Protein AF-I6VNY6-F1 (afdb_monomer)

Sequence (134 aa):
VLSSIKAMKPKIVTIVEQEANHNGPVFLDRFTEALHYYSNLFDSLEGSSGPSQDLVMSEVYLGRQICNVMACEGGDRVERHETLSQWRGRMDSAGFDPVHLGSNAFKQASMLLALFAGGDGYRVEENNGSLMLG

Nearest PDB structures (foldseek):
  6kpb-assembly1_C-2  TM=9.336E-01  e=5.381E-08  Arabidopsis thaliana
  6kpd-assembly1_C-2  TM=9.297E-01  e=6.099E-08  Arabidopsis thaliana
  5hyz-assembly1_A-2  TM=9.155E-01  e=1.698E-05  Oryza sativa Japonica Group
  5b3h-assembly1_B  TM=9.090E-01  e=6.721E-05  Arabidopsis thaliana

Secondary structure (DSSP, 8-state):
-HHHHHHT--S--------S-TT-S-HHHHHHHHHHHHHHHHHHHHTSSS--HHHHHHHHHHHHHHHHHHH--GGG-------HHHHHHHHHHTTPPP---HHHHHHHHHHHHHHHSTTSS--EEEETTEEEE-

pLDDT: mean 91.73, std 8.05, range [61.75, 97.81]

InterPro domains:
  IPR005202 Transcription factor GRAS [PF03514] (1-134)
  IPR005202 Transcription factor GRAS [PS50985] (1-134)
  IPR005202 Transcription factor GRAS [PTHR31636] (1-124)

Structure (mmCIF, N/CA/C/O backbone):
data_AF-I6VNY6-F1
#
_entry.id   AF-I6VNY6-F1
#
loop_
_atom_site.group_PDB
_atom_site.id
_atom_site.type_symbol
_atom_site.label_atom_id
_atom_site.label_alt_id
_atom_site.label_comp_id
_atom_site.label_asym_id
_atom_site.label_entity_id
_atom_site.label_seq_id
_atom_site.pdbx_PDB_ins_code
_atom_site.Cartn_x
_atom_site.Cartn_y
_atom_site.Cartn_z
_atom_site.occupancy
_atom_site.B_iso_or_equiv
_atom_site.auth_seq_id
_atom_site.auth_comp_id
_atom_site.auth_asym_id
_atom_site.auth_atom_id
_atom_site.pdbx_PDB_model_num
ATOM 1 N N . VAL A 1 1 ? -14.607 -12.014 1.486 1.00 95.12 1 VAL A N 1
ATOM 2 C CA . VAL A 1 1 ? -13.649 -11.986 2.619 1.00 95.12 1 VAL A CA 1
ATOM 3 C C . VAL A 1 1 ? -14.053 -10.962 3.673 1.00 95.12 1 VAL A C 1
ATOM 5 O O . VAL A 1 1 ? -14.398 -11.386 4.765 1.00 95.12 1 VAL A O 1
ATOM 8 N N . LEU A 1 2 ? -14.100 -9.656 3.370 1.00 97.06 2 LEU A N 1
ATOM 9 C CA . LEU A 1 2 ? -14.435 -8.618 4.366 1.00 97.06 2 LEU A CA 1
ATOM 10 C C . LEU A 1 2 ? -15.774 -8.851 5.091 1.00 97.06 2 LEU A C 1
ATOM 12 O O . LEU A 1 2 ? -15.818 -8.786 6.314 1.00 97.06 2 LEU A O 1
ATOM 16 N N . SER A 1 3 ? -16.841 -9.231 4.378 1.00 96.44 3 SER A N 1
ATOM 17 C CA . SER A 1 3 ? -18.132 -9.570 5.005 1.00 96.44 3 SER A CA 1
ATOM 18 C C . SER A 1 3 ? -18.031 -10.767 5.960 1.00 96.44 3 SER A C 1
ATOM 20 O O . SER A 1 3 ? -18.659 -10.779 7.015 1.00 96.44 3 SER A O 1
ATOM 22 N N . SER A 1 4 ? -17.201 -11.760 5.624 1.00 97.81 4 SER A N 1
ATOM 23 C CA . SER A 1 4 ? -16.917 -12.908 6.494 1.00 97.81 4 SER A CA 1
ATOM 24 C C . SER A 1 4 ? -16.146 -12.475 7.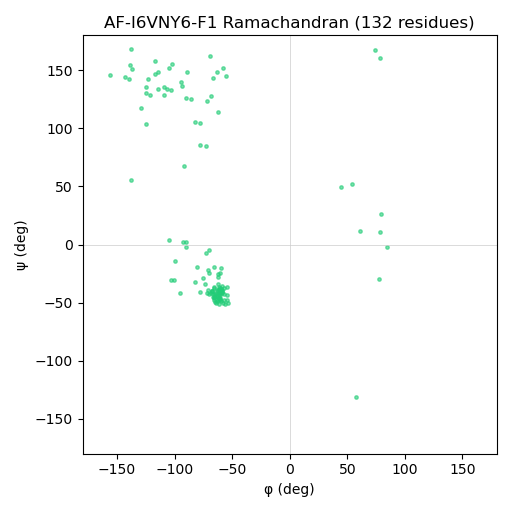742 1.00 97.81 4 SER A C 1
ATOM 26 O O . SER A 1 4 ? -16.471 -12.918 8.838 1.00 97.81 4 SER A O 1
ATOM 28 N N . ILE A 1 5 ? -15.180 -11.558 7.600 1.00 97.75 5 ILE A N 1
ATOM 29 C CA . ILE A 1 5 ? -14.466 -10.960 8.737 1.00 97.75 5 ILE A CA 1
ATOM 30 C C . ILE A 1 5 ? -15.446 -10.202 9.635 1.00 97.75 5 ILE A C 1
ATOM 32 O O . ILE A 1 5 ? -15.449 -10.416 10.844 1.00 97.75 5 ILE A O 1
ATOM 36 N N . LYS A 1 6 ? -16.336 -9.381 9.065 1.00 96.75 6 LYS A N 1
ATOM 37 C CA . LYS A 1 6 ? -17.360 -8.653 9.828 1.00 96.75 6 LYS A CA 1
ATOM 38 C C . LYS A 1 6 ? -18.294 -9.605 10.581 1.00 96.75 6 LYS A C 1
ATOM 40 O O . LYS A 1 6 ? -18.639 -9.330 11.729 1.00 96.75 6 LYS A O 1
ATOM 45 N N . ALA A 1 7 ? -18.653 -10.743 9.981 1.00 97.75 7 ALA A N 1
ATOM 46 C CA . ALA A 1 7 ? -19.497 -11.760 10.610 1.00 97.75 7 ALA A CA 1
ATOM 47 C C . ALA A 1 7 ? -18.867 -12.386 11.871 1.00 97.75 7 ALA A C 1
ATOM 49 O O . ALA A 1 7 ? -19.601 -12.792 12.771 1.00 97.75 7 ALA A O 1
ATOM 50 N N . MET A 1 8 ? -17.533 -12.392 11.987 1.00 97.75 8 MET A N 1
ATOM 51 C CA . MET A 1 8 ? -16.828 -12.802 13.212 1.00 97.75 8 MET A CA 1
ATOM 52 C C . MET A 1 8 ? -16.935 -11.777 14.354 1.00 97.75 8 MET A C 1
ATOM 54 O O . MET A 1 8 ? -16.516 -12.067 15.471 1.00 97.75 8 MET A O 1
ATOM 58 N N . LYS A 1 9 ? -17.503 -10.590 14.095 1.00 96.69 9 LYS A N 1
ATOM 59 C CA . LYS A 1 9 ? -17.674 -9.485 15.055 1.00 96.69 9 LYS A CA 1
ATOM 60 C C . LYS A 1 9 ? -16.361 -9.065 15.745 1.00 96.69 9 LYS A C 1
ATOM 62 O O . LYS A 1 9 ? -16.318 -8.992 16.976 1.00 96.69 9 LYS A O 1
ATOM 67 N N . PRO A 1 10 ? -15.282 -8.778 14.988 1.00 97.31 10 PRO A N 1
ATOM 68 C CA . PRO A 1 10 ? -14.043 -8.288 15.575 1.00 97.31 10 PRO A CA 1
ATOM 69 C C . PRO A 1 10 ? -14.267 -6.927 16.238 1.00 97.31 10 PRO A C 1
ATOM 71 O O . PRO A 1 10 ? -15.071 -6.120 15.769 1.00 97.31 10 PRO A O 1
ATOM 74 N N . LYS A 1 11 ? -13.516 -6.653 17.310 1.00 96.94 11 LYS A N 1
ATOM 75 C CA . LYS A 1 11 ? -13.542 -5.339 17.965 1.00 96.94 11 LYS A CA 1
ATOM 76 C C . LYS A 1 11 ? -12.844 -4.270 17.121 1.00 96.94 11 LYS A C 1
ATOM 78 O O . LYS A 1 11 ? -13.337 -3.155 17.040 1.00 96.94 11 LYS A O 1
ATOM 83 N N . ILE A 1 12 ? -11.702 -4.616 16.528 1.00 95.06 12 ILE A N 1
ATOM 84 C CA . ILE A 1 12 ? -10.888 -3.770 15.648 1.00 95.06 12 ILE A CA 1
ATOM 85 C C . ILE A 1 12 ? -10.311 -4.665 14.551 1.00 95.06 12 ILE A C 1
ATOM 87 O O . ILE A 1 12 ? -9.976 -5.822 14.809 1.00 95.06 12 ILE A O 1
ATOM 91 N N . VAL A 1 13 ? -10.195 -4.122 13.342 1.00 96.25 13 VAL A N 1
ATOM 92 C CA . VAL A 1 13 ? -9.446 -4.709 12.229 1.00 96.25 13 VAL A CA 1
ATOM 93 C C . VAL A 1 13 ? -8.395 -3.687 11.819 1.00 96.25 13 VAL A C 1
ATOM 95 O O . VAL A 1 13 ? -8.732 -2.527 11.594 1.00 96.25 13 VAL A O 1
ATOM 98 N N . THR A 1 14 ? -7.140 -4.117 11.730 1.00 94.50 14 THR A N 1
ATOM 99 C CA . THR A 1 14 ? -6.033 -3.289 11.241 1.00 94.50 14 THR A CA 1
ATOM 100 C C . THR A 1 14 ? -5.612 -3.812 9.878 1.00 94.50 14 THR A C 1
ATOM 102 O O . THR A 1 14 ? -5.495 -5.023 9.699 1.00 94.50 14 THR A O 1
ATOM 105 N N . ILE A 1 15 ? -5.397 -2.906 8.930 1.00 94.94 15 ILE A N 1
ATOM 106 C CA . ILE A 1 15 ? -4.967 -3.216 7.567 1.00 94.94 15 ILE A CA 1
ATOM 107 C C . ILE A 1 15 ? -3.698 -2.412 7.292 1.00 94.94 15 ILE A C 1
ATOM 109 O O . ILE A 1 15 ? -3.630 -1.235 7.647 1.00 94.94 15 ILE A O 1
ATOM 113 N N . VAL A 1 16 ? -2.704 -3.069 6.699 1.00 95.62 16 VAL A N 1
ATOM 114 C CA . VAL A 1 16 ? -1.448 -2.469 6.244 1.00 95.62 16 VAL A CA 1
ATOM 115 C C . VAL A 1 16 ? -1.270 -2.911 4.802 1.00 95.62 16 VAL A C 1
ATOM 117 O O . VAL A 1 16 ? -1.195 -4.107 4.542 1.00 95.62 16 VAL A O 1
ATOM 120 N N . GLU A 1 17 ? -1.264 -1.954 3.886 1.00 96.25 17 GLU A N 1
ATOM 121 C CA . GLU A 1 17 ? -1.336 -2.186 2.443 1.00 96.25 17 GLU A CA 1
ATOM 122 C C . GLU A 1 17 ? -0.367 -1.252 1.723 1.00 96.25 17 GLU A C 1
ATOM 124 O O . GLU A 1 17 ? -0.022 -0.184 2.238 1.00 96.25 17 GLU A O 1
ATOM 129 N N . GLN A 1 18 ? 0.080 -1.663 0.538 1.00 96.44 18 GLN A N 1
ATOM 130 C CA . GLN A 1 18 ? 0.904 -0.828 -0.327 1.00 96.44 18 GLN A CA 1
ATOM 131 C C . GLN A 1 18 ? 0.058 0.301 -0.925 1.00 96.44 18 GLN A C 1
ATOM 133 O O . GLN A 1 18 ? -0.921 0.040 -1.622 1.00 96.44 18 GLN A O 1
ATOM 138 N N . GLU A 1 19 ? 0.467 1.553 -0.708 1.00 96.62 19 GLU A N 1
ATOM 139 C CA . GLU A 1 19 ? -0.175 2.714 -1.332 1.00 96.62 19 GLU A CA 1
ATOM 140 C C . GLU A 1 19 ? 0.277 2.849 -2.792 1.00 96.62 19 GLU A C 1
ATOM 142 O O . GLU A 1 19 ? 1.241 3.551 -3.092 1.00 96.62 19 GLU A O 1
ATOM 147 N N . ALA A 1 20 ? -0.400 2.143 -3.697 1.00 96.88 20 ALA A N 1
ATOM 148 C CA . ALA A 1 20 ? -0.176 2.247 -5.138 1.00 96.88 20 ALA A CA 1
ATOM 149 C C . ALA A 1 20 ? -1.420 1.811 -5.916 1.00 96.88 20 ALA A C 1
ATOM 151 O O . ALA A 1 20 ? -2.109 0.873 -5.518 1.00 96.88 20 ALA A O 1
ATOM 152 N N . ASN A 1 21 ? -1.693 2.428 -7.066 1.00 96.56 21 ASN A N 1
ATOM 153 C CA . ASN A 1 21 ? -2.815 2.029 -7.923 1.00 96.56 21 ASN A CA 1
ATOM 154 C C . ASN A 1 21 ? -2.409 0.989 -8.989 1.00 96.56 21 ASN A C 1
ATOM 156 O O . ASN A 1 21 ? -2.431 1.251 -10.194 1.00 96.56 21 ASN A O 1
ATOM 160 N N . HIS A 1 22 ? -2.066 -0.228 -8.562 1.00 97.38 22 HIS A N 1
ATOM 161 C CA . HIS A 1 22 ? -1.677 -1.323 -9.469 1.00 97.38 22 HIS A CA 1
ATOM 162 C C . HIS A 1 22 ? -2.853 -2.197 -9.925 1.00 97.38 22 HIS A C 1
ATOM 164 O O . HIS A 1 22 ? -2.685 -3.116 -10.729 1.00 97.38 22 HIS A O 1
ATOM 170 N N . ASN A 1 23 ? -4.070 -1.934 -9.449 1.00 96.75 23 ASN A N 1
ATOM 171 C CA . ASN A 1 23 ? -5.246 -2.710 -9.841 1.00 96.75 23 ASN A CA 1
ATOM 172 C C . ASN A 1 23 ? -6.017 -2.125 -11.044 1.00 96.75 23 ASN A C 1
ATOM 174 O O . ASN A 1 23 ? -7.029 -2.692 -11.459 1.00 96.75 23 ASN A O 1
ATOM 178 N N . GLY A 1 24 ? -5.540 -1.029 -11.643 1.00 93.44 24 GLY A N 1
ATOM 179 C CA . GLY A 1 24 ? -6.186 -0.385 -12.791 1.00 93.44 24 GLY A CA 1
ATOM 180 C C . GLY A 1 24 ? -6.370 -1.306 -14.017 1.00 93.44 24 GLY A C 1
ATOM 181 O O . GLY A 1 24 ? -5.588 -2.243 -14.231 1.00 93.44 24 GLY A O 1
ATOM 182 N N . PRO A 1 25 ? -7.394 -1.072 -14.861 1.00 93.19 25 PRO A N 1
ATOM 183 C CA . PRO A 1 25 ? -7.636 -1.890 -16.052 1.00 93.19 25 PRO A CA 1
ATOM 184 C C . PRO A 1 25 ? -6.655 -1.585 -17.196 1.00 93.19 25 PRO A C 1
ATOM 186 O O . PRO A 1 25 ? -6.325 -2.477 -17.974 1.00 93.19 25 PRO A O 1
ATOM 189 N N . VAL A 1 26 ? -6.150 -0.352 -17.281 1.00 95.50 26 VAL A N 1
ATOM 190 C CA . VAL A 1 26 ? -5.252 0.108 -18.351 1.00 95.50 26 VAL A CA 1
ATOM 191 C C . VAL A 1 26 ? -3.804 -0.238 -18.008 1.00 95.50 26 VAL A C 1
ATOM 193 O O . VAL A 1 26 ? -3.311 0.139 -16.950 1.00 95.50 26 VAL A O 1
ATOM 196 N N . PHE A 1 27 ? -3.116 -0.953 -18.903 1.00 95.19 27 PHE A N 1
ATOM 197 C CA . PHE A 1 27 ? -1.720 -1.357 -18.694 1.00 95.19 27 PHE A CA 1
ATOM 198 C C . PHE A 1 27 ? -0.776 -0.164 -18.537 1.00 95.19 27 PHE A C 1
ATOM 200 O O . PHE A 1 27 ? 0.032 -0.160 -17.618 1.00 95.19 27 PHE A O 1
ATOM 207 N N . LEU A 1 28 ? -0.885 0.841 -19.412 1.00 96.81 28 LEU A N 1
ATOM 208 C CA . LEU A 1 28 ? 0.033 1.980 -19.403 1.00 96.81 28 LEU A CA 1
ATOM 209 C C . LEU A 1 28 ? -0.034 2.755 -18.080 1.00 96.81 28 LEU A C 1
ATOM 211 O O . LEU A 1 28 ? 1.008 3.072 -17.518 1.00 96.81 28 LEU A O 1
ATOM 215 N N . ASP A 1 29 ? -1.238 2.968 -17.547 1.00 95.94 29 ASP A N 1
ATOM 216 C CA . ASP A 1 29 ? -1.432 3.636 -16.256 1.00 95.94 29 ASP A CA 1
ATOM 217 C C . ASP A 1 29 ? -0.775 2.841 -15.124 1.00 95.94 29 ASP A C 1
ATOM 219 O O . ASP A 1 29 ? -0.028 3.399 -14.323 1.00 95.94 29 ASP A O 1
ATOM 223 N N . ARG A 1 30 ? -0.984 1.515 -15.097 1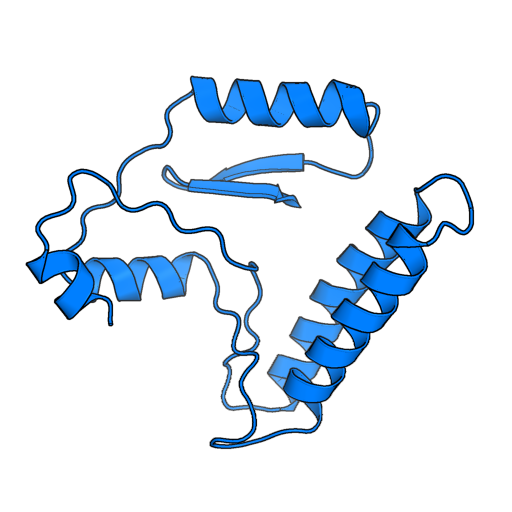.00 95.94 30 ARG A N 1
ATOM 224 C CA . ARG A 1 30 ? -0.314 0.640 -14.125 1.00 95.94 30 ARG A CA 1
ATOM 225 C C . ARG A 1 30 ? 1.199 0.670 -14.278 1.00 95.94 30 ARG A C 1
ATOM 227 O O . ARG A 1 30 ? 1.899 0.617 -13.276 1.00 95.94 30 ARG A O 1
ATOM 234 N N . PHE A 1 31 ? 1.696 0.723 -15.512 1.00 96.75 31 PHE A N 1
ATOM 235 C CA . PHE A 1 31 ? 3.126 0.750 -15.774 1.00 96.75 31 PHE A CA 1
ATOM 236 C C . PHE A 1 31 ? 3.763 2.015 -15.201 1.00 96.75 31 PHE A C 1
ATOM 238 O O . PHE A 1 31 ? 4.763 1.934 -14.492 1.00 96.75 31 PHE A O 1
ATOM 245 N N . THR A 1 32 ? 3.166 3.172 -15.485 1.00 97.38 32 THR A N 1
ATOM 246 C CA . THR A 1 32 ? 3.632 4.460 -14.971 1.00 97.38 32 THR A CA 1
ATOM 247 C C . THR A 1 32 ? 3.570 4.502 -13.448 1.00 97.38 32 THR A C 1
ATOM 249 O O . THR A 1 32 ? 4.552 4.883 -12.817 1.00 97.38 32 THR A O 1
ATOM 252 N N . GLU A 1 33 ? 2.464 4.053 -12.855 1.00 97.12 33 GLU A N 1
ATOM 253 C CA . GLU A 1 33 ? 2.304 3.991 -11.399 1.00 97.12 33 GLU A CA 1
ATOM 254 C C . GLU A 1 33 ? 3.361 3.089 -10.746 1.00 97.12 33 GLU A C 1
ATOM 256 O O . GLU A 1 33 ? 4.050 3.503 -9.816 1.00 97.12 33 GLU A O 1
ATOM 261 N N . ALA A 1 34 ? 3.551 1.880 -11.283 1.00 97.12 34 ALA A N 1
ATOM 262 C CA . ALA A 1 34 ? 4.535 0.932 -10.781 1.00 97.12 34 ALA A CA 1
ATOM 263 C C . ALA A 1 34 ? 5.961 1.465 -10.915 1.00 97.12 34 ALA A C 1
ATOM 265 O O . ALA A 1 34 ? 6.757 1.292 -9.998 1.00 97.12 34 ALA A O 1
ATOM 266 N N . LEU A 1 35 ? 6.288 2.145 -12.017 1.00 97.38 35 LEU A N 1
ATOM 267 C CA . LEU A 1 35 ? 7.599 2.764 -12.175 1.00 97.38 35 LEU A CA 1
ATOM 268 C C . LEU A 1 35 ? 7.870 3.757 -11.039 1.00 97.38 35 LEU A C 1
ATOM 270 O O . LEU A 1 35 ? 8.894 3.641 -10.379 1.00 97.38 35 LEU A O 1
ATOM 274 N N . HIS A 1 36 ? 6.940 4.674 -10.763 1.00 96.56 36 HIS A N 1
ATOM 275 C CA . HIS A 1 36 ? 7.095 5.637 -9.671 1.00 96.56 36 HIS A CA 1
ATOM 276 C C . HIS A 1 36 ? 7.174 4.960 -8.298 1.00 96.56 36 HIS A C 1
ATOM 278 O O . HIS A 1 36 ? 8.075 5.259 -7.515 1.00 96.56 36 HIS A O 1
ATOM 284 N N . TYR A 1 37 ? 6.262 4.027 -8.019 1.00 96.88 37 TYR A N 1
ATOM 285 C CA . TYR A 1 37 ? 6.201 3.328 -6.739 1.00 96.88 37 TYR A CA 1
ATOM 286 C C . TYR A 1 37 ? 7.475 2.524 -6.455 1.00 96.88 37 TYR A C 1
ATOM 288 O O . TYR A 1 37 ? 8.079 2.664 -5.392 1.00 96.88 37 TYR A O 1
ATOM 296 N N . TYR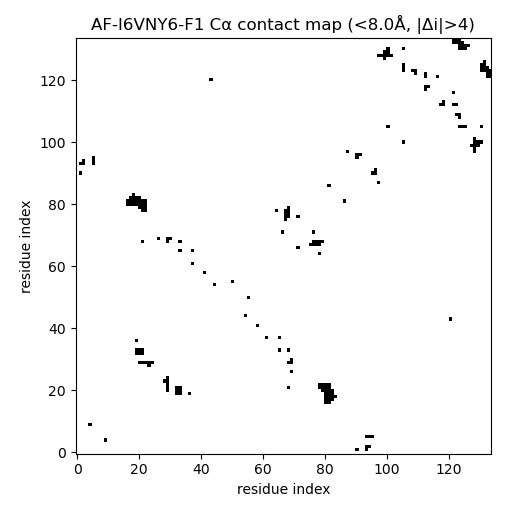 A 1 38 ? 7.910 1.695 -7.408 1.00 96.75 38 TYR A N 1
ATOM 297 C CA . TYR A 1 38 ? 9.091 0.861 -7.216 1.00 96.75 38 TYR A CA 1
ATOM 298 C C . TYR A 1 38 ? 10.382 1.676 -7.268 1.00 96.75 38 TYR A C 1
ATOM 300 O O . TYR A 1 38 ? 11.274 1.363 -6.491 1.00 96.75 38 TYR A O 1
ATOM 308 N N . SER A 1 39 ? 10.486 2.736 -8.081 1.00 95.31 39 SER A N 1
ATOM 309 C CA . SER A 1 39 ? 11.645 3.643 -8.024 1.00 95.31 39 SER A CA 1
ATOM 310 C C . SER A 1 39 ? 11.857 4.192 -6.615 1.00 95.31 39 SER A C 1
ATOM 312 O O . SER A 1 39 ? 12.952 4.047 -6.086 1.00 95.31 39 SER A O 1
ATOM 314 N N . ASN A 1 40 ? 10.801 4.690 -5.960 1.00 92.94 40 ASN A N 1
ATOM 315 C CA . ASN A 1 40 ? 10.907 5.177 -4.583 1.00 92.94 40 ASN A CA 1
ATOM 316 C C . ASN A 1 40 ? 11.377 4.081 -3.611 1.00 92.94 40 ASN A C 1
ATOM 318 O O . ASN A 1 40 ? 12.179 4.355 -2.725 1.00 92.94 40 ASN A O 1
ATOM 322 N N . LEU A 1 41 ? 10.904 2.838 -3.772 1.00 93.12 41 LEU A N 1
ATOM 323 C CA . LEU A 1 41 ? 11.348 1.714 -2.939 1.00 93.12 41 LEU A CA 1
ATOM 324 C C . LEU A 1 41 ? 12.811 1.331 -3.187 1.00 93.12 41 LEU A C 1
ATOM 326 O O . LEU A 1 41 ? 13.517 1.013 -2.239 1.00 93.12 41 LEU A O 1
ATOM 330 N N . PHE A 1 42 ? 13.277 1.339 -4.437 1.00 92.31 42 PHE A N 1
ATOM 331 C CA . PHE A 1 42 ? 14.678 1.045 -4.743 1.00 92.31 42 PHE A CA 1
ATOM 332 C C . PHE A 1 42 ? 15.606 2.156 -4.233 1.00 92.31 42 PHE A C 1
ATOM 334 O O . PHE A 1 42 ? 16.600 1.840 -3.582 1.00 92.31 42 PHE A O 1
ATOM 341 N N . ASP A 1 43 ? 15.236 3.430 -4.398 1.00 90.38 43 ASP A N 1
ATOM 342 C CA . ASP A 1 43 ? 15.973 4.570 -3.831 1.00 90.38 43 ASP A CA 1
ATOM 343 C C . ASP A 1 43 ? 16.090 4.448 -2.297 1.00 90.38 43 ASP A C 1
ATOM 345 O O . ASP A 1 43 ? 17.132 4.733 -1.701 1.00 90.38 43 ASP A O 1
ATOM 349 N N . SER A 1 44 ? 15.037 3.947 -1.642 1.00 87.62 44 SER A N 1
ATOM 350 C CA . SER A 1 44 ? 15.008 3.730 -0.193 1.00 87.62 44 SER A CA 1
ATOM 351 C C . SER A 1 44 ? 15.924 2.585 0.274 1.00 87.62 44 SER A C 1
ATOM 353 O O . SER A 1 44 ? 16.366 2.585 1.430 1.00 87.62 44 SER A O 1
ATOM 355 N N . LEU A 1 45 ? 16.232 1.625 -0.607 1.00 86.62 45 LEU A N 1
ATOM 356 C CA . LEU A 1 45 ? 17.167 0.524 -0.360 1.00 86.62 45 LEU A CA 1
ATOM 357 C C . LEU A 1 45 ? 18.626 0.949 -0.586 1.00 86.62 45 LEU A C 1
ATOM 359 O O . LEU A 1 45 ? 19.504 0.469 0.134 1.00 86.62 45 LEU A O 1
ATOM 363 N N . GLU A 1 46 ? 18.902 1.871 -1.516 1.00 79.88 46 GLU A N 1
ATOM 364 C CA . GLU A 1 46 ? 20.262 2.377 -1.785 1.00 79.88 46 GLU A CA 1
ATOM 365 C C . GLU A 1 46 ? 20.887 3.099 -0.579 1.00 79.88 46 GLU A C 1
ATOM 367 O O . GLU A 1 46 ? 22.105 3.075 -0.400 1.00 79.88 46 GLU A O 1
ATOM 372 N N . GLY A 1 47 ? 20.065 3.687 0.297 1.00 68.31 47 GLY A N 1
ATOM 373 C CA . GLY A 1 47 ? 20.516 4.328 1.538 1.00 68.31 47 GLY A CA 1
ATOM 374 C C . GLY A 1 47 ? 21.029 3.365 2.621 1.00 68.31 47 GLY A C 1
ATOM 375 O O . GLY A 1 47 ? 21.500 3.812 3.669 1.00 68.31 47 GLY A O 1
ATOM 376 N N . SER A 1 48 ? 20.936 2.050 2.407 1.00 66.31 48 SER A N 1
ATOM 377 C CA . SER A 1 48 ? 21.353 1.039 3.381 1.00 66.31 48 SER A CA 1
ATOM 378 C C . SER A 1 48 ? 22.834 0.651 3.232 1.00 66.31 48 SER A C 1
ATOM 380 O O . SER A 1 48 ? 23.434 0.694 2.158 1.00 66.31 48 SER A O 1
ATOM 382 N N . SER A 1 49 ? 23.473 0.306 4.349 1.00 63.44 49 SER A N 1
ATOM 383 C CA . SER A 1 49 ? 24.922 0.118 4.453 1.00 63.44 49 SER A CA 1
ATOM 384 C C . SER A 1 49 ? 25.427 -1.169 3.778 1.00 63.44 49 SER A C 1
ATOM 386 O O . SER A 1 49 ? 25.691 -2.172 4.435 1.00 63.44 49 SER A O 1
ATOM 388 N N . GLY A 1 50 ? 25.662 -1.093 2.464 1.00 65.38 50 GLY A N 1
ATOM 389 C CA . GLY A 1 50 ? 26.377 -2.100 1.673 1.00 65.38 50 GLY A CA 1
ATOM 390 C C . GLY A 1 50 ? 25.584 -3.385 1.394 1.00 65.38 50 GLY A C 1
ATOM 391 O O . GLY A 1 50 ? 24.544 -3.624 2.001 1.00 65.38 50 GLY A O 1
ATOM 392 N N . PRO A 1 51 ? 26.061 -4.241 0.468 1.00 69.31 51 PRO A N 1
ATOM 393 C CA . PRO A 1 51 ? 25.334 -5.435 0.050 1.00 69.31 51 PRO A CA 1
ATOM 394 C C . PRO A 1 51 ? 25.136 -6.394 1.229 1.00 69.31 51 PRO A C 1
ATOM 396 O O . PRO A 1 51 ? 26.090 -6.967 1.760 1.00 69.31 51 PRO A O 1
ATOM 399 N N . SER A 1 52 ? 23.877 -6.579 1.618 1.00 83.38 52 SER A N 1
ATOM 400 C CA . SER A 1 52 ? 23.438 -7.515 2.648 1.00 83.38 52 SER A CA 1
ATOM 401 C C . SER A 1 52 ? 22.522 -8.573 2.033 1.00 83.38 52 SER A C 1
ATOM 403 O O . SER A 1 52 ? 21.928 -8.373 0.971 1.00 83.38 52 SER A O 1
ATOM 405 N N . GLN A 1 53 ? 22.397 -9.722 2.699 1.00 87.06 53 GLN A N 1
ATOM 406 C CA . GLN A 1 53 ? 21.454 -10.758 2.274 1.00 87.06 53 GLN A CA 1
ATOM 407 C C . GLN A 1 53 ? 20.011 -10.224 2.242 1.00 87.06 53 GLN A C 1
ATOM 409 O O . GLN A 1 53 ? 19.253 -10.571 1.338 1.00 87.06 53 GLN A O 1
ATOM 414 N N . ASP A 1 54 ? 19.663 -9.344 3.182 1.00 85.50 54 ASP A N 1
ATOM 415 C CA . ASP A 1 54 ? 18.337 -8.734 3.277 1.00 85.50 54 ASP A CA 1
ATOM 416 C C . ASP A 1 54 ? 18.041 -7.821 2.081 1.00 85.50 54 ASP A C 1
ATOM 418 O O . ASP A 1 54 ? 16.922 -7.835 1.566 1.00 85.50 54 ASP A O 1
ATOM 422 N N . LEU A 1 55 ? 19.043 -7.090 1.575 1.00 88.00 55 LEU A N 1
ATOM 423 C CA . LEU A 1 55 ? 18.886 -6.277 0.367 1.00 88.00 55 LEU A CA 1
ATOM 424 C C . LEU A 1 55 ? 18.626 -7.136 -0.862 1.00 88.00 55 LEU A C 1
ATOM 426 O O . LEU A 1 55 ? 17.635 -6.921 -1.550 1.00 88.00 55 LEU A O 1
ATOM 430 N N . VAL A 1 56 ? 19.441 -8.168 -1.087 1.00 90.25 56 VAL A N 1
ATOM 431 C CA . VAL A 1 56 ? 19.255 -9.077 -2.230 1.00 90.25 56 VAL A CA 1
ATOM 432 C C . VAL A 1 56 ? 17.876 -9.740 -2.184 1.00 90.25 56 VAL A C 1
ATOM 434 O O . VAL A 1 56 ? 17.198 -9.859 -3.204 1.00 90.25 56 VAL A O 1
ATOM 437 N N . MET A 1 57 ? 17.424 -10.164 -1.000 1.00 92.19 57 MET A N 1
ATOM 438 C CA . MET A 1 57 ? 16.089 -10.743 -0.841 1.00 92.19 57 MET A CA 1
ATOM 439 C C . MET A 1 57 ? 14.977 -9.722 -1.108 1.00 92.19 57 MET A C 1
ATOM 441 O O . MET A 1 57 ? 13.965 -10.086 -1.710 1.00 92.19 57 MET A O 1
ATOM 445 N N . SER A 1 58 ? 15.178 -8.464 -0.713 1.00 91.94 58 SER A N 1
ATOM 446 C CA . SER A 1 58 ? 14.241 -7.366 -0.975 1.00 91.94 58 SER A CA 1
ATOM 447 C C . SER A 1 58 ? 14.134 -7.070 -2.472 1.00 91.94 58 SER A C 1
ATOM 449 O O . SER A 1 58 ? 13.030 -7.053 -3.008 1.00 91.94 58 SER A O 1
ATOM 451 N N . GLU A 1 59 ? 15.254 -6.953 -3.187 1.00 92.69 59 GLU A N 1
ATOM 452 C CA . GLU A 1 59 ? 15.265 -6.734 -4.640 1.00 92.69 59 GLU A CA 1
ATOM 453 C C . GLU A 1 59 ? 14.584 -7.881 -5.400 1.00 92.69 59 GLU A C 1
ATOM 455 O O . GLU A 1 59 ? 13.775 -7.651 -6.301 1.00 92.69 59 GLU A O 1
ATOM 460 N N . VAL A 1 60 ? 14.855 -9.134 -5.010 1.00 95.38 60 VAL A N 1
ATOM 461 C CA . VAL A 1 60 ? 14.198 -10.314 -5.598 1.00 95.38 60 VAL A CA 1
ATOM 462 C C . VAL A 1 60 ? 12.692 -10.294 -5.338 1.00 95.38 60 VAL A C 1
ATOM 464 O O . VAL A 1 60 ? 11.911 -10.656 -6.222 1.00 95.38 60 VAL A O 1
ATOM 467 N N . TYR A 1 61 ? 12.268 -9.887 -4.140 1.00 95.62 61 TYR A N 1
ATOM 468 C CA . TYR A 1 61 ? 10.856 -9.756 -3.797 1.00 95.62 61 TYR A CA 1
ATOM 469 C C . TYR A 1 61 ? 10.167 -8.681 -4.651 1.00 95.62 61 TYR A C 1
ATOM 471 O O . TYR A 1 61 ? 9.164 -8.977 -5.304 1.00 95.62 61 TYR A O 1
ATOM 479 N N . LEU A 1 62 ? 10.742 -7.477 -4.730 1.00 96.56 62 LEU A N 1
ATOM 480 C CA . LEU A 1 62 ? 10.208 -6.379 -5.542 1.00 96.56 62 LEU A CA 1
ATOM 481 C C . LEU A 1 62 ? 10.164 -6.750 -7.029 1.00 96.56 62 LEU A C 1
ATOM 483 O O . LEU A 1 62 ? 9.146 -6.543 -7.686 1.00 96.56 62 LEU A O 1
ATOM 487 N N . GLY A 1 63 ? 11.216 -7.391 -7.547 1.00 97.25 63 GLY A N 1
ATOM 488 C CA . GLY A 1 63 ? 11.268 -7.865 -8.930 1.00 97.25 63 GLY A CA 1
ATOM 489 C C . GLY A 1 63 ? 10.143 -8.846 -9.270 1.00 97.25 63 GLY A C 1
ATOM 490 O O . GLY A 1 63 ? 9.550 -8.763 -10.345 1.00 97.25 63 GLY A O 1
ATOM 491 N N . ARG A 1 64 ? 9.782 -9.746 -8.345 1.00 97.31 64 ARG A N 1
ATOM 492 C CA . ARG A 1 64 ? 8.637 -10.655 -8.532 1.00 97.31 64 ARG A CA 1
ATOM 493 C C . ARG A 1 64 ? 7.316 -9.902 -8.600 1.00 97.31 64 ARG A C 1
ATOM 495 O O . ARG A 1 64 ? 6.494 -10.232 -9.457 1.00 97.31 64 ARG A O 1
ATOM 502 N N . GLN A 1 65 ? 7.122 -8.903 -7.740 1.00 97.62 65 GLN A N 1
ATOM 503 C CA . GLN A 1 65 ? 5.901 -8.107 -7.775 1.00 97.62 65 GLN A CA 1
ATOM 504 C C . GLN A 1 65 ? 5.796 -7.293 -9.069 1.00 97.62 65 GLN A C 1
ATOM 506 O O . GLN A 1 65 ? 4.761 -7.348 -9.730 1.00 97.62 65 GLN A O 1
ATOM 511 N N . ILE A 1 66 ? 6.884 -6.636 -9.494 1.00 97.81 66 ILE A N 1
ATOM 512 C CA . ILE A 1 66 ? 6.960 -5.912 -10.774 1.00 97.81 66 ILE A CA 1
ATOM 513 C C . ILE A 1 66 ? 6.570 -6.835 -11.930 1.00 97.81 66 ILE A C 1
ATOM 515 O O . ILE A 1 66 ? 5.694 -6.498 -12.728 1.00 97.81 66 ILE A O 1
ATOM 519 N N . CYS A 1 67 ? 7.173 -8.024 -12.002 1.00 97.56 67 CYS A N 1
ATOM 520 C CA . CYS A 1 67 ? 6.846 -9.002 -13.034 1.00 97.56 67 CYS A CA 1
ATOM 521 C C . CYS A 1 67 ? 5.358 -9.365 -13.028 1.00 97.56 67 CYS A C 1
ATOM 523 O O . CYS A 1 67 ? 4.756 -9.436 -14.095 1.00 97.56 67 CYS A O 1
ATOM 525 N N . ASN A 1 68 ? 4.739 -9.562 -11.863 1.00 97.50 68 ASN A N 1
ATOM 526 C CA . ASN A 1 68 ? 3.322 -9.905 -11.813 1.00 97.50 68 ASN A CA 1
ATOM 527 C C . ASN A 1 68 ? 2.410 -8.731 -12.215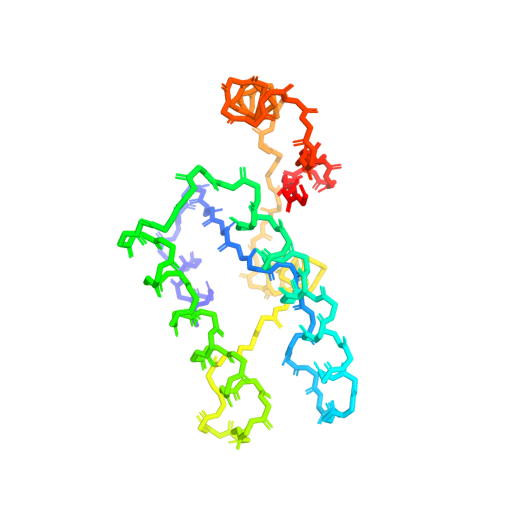 1.00 97.50 68 ASN A C 1
ATOM 529 O O . ASN A 1 68 ? 1.486 -8.935 -12.999 1.00 97.50 68 ASN A O 1
ATOM 533 N N . VAL A 1 69 ? 2.693 -7.509 -11.748 1.00 96.44 69 VAL A N 1
ATOM 534 C CA . VAL A 1 69 ? 1.916 -6.303 -12.097 1.00 96.44 69 VAL A CA 1
ATOM 535 C C . VAL A 1 69 ? 1.946 -6.030 -13.607 1.00 96.44 69 VAL A C 1
ATOM 537 O O . VAL A 1 69 ? 0.932 -5.616 -14.181 1.00 96.44 69 VAL A O 1
ATOM 540 N N . MET A 1 70 ? 3.093 -6.272 -14.252 1.00 94.56 70 MET A N 1
ATOM 541 C CA . MET A 1 70 ? 3.335 -5.904 -15.651 1.00 94.56 70 MET A CA 1
ATOM 542 C C . MET A 1 70 ? 3.069 -7.033 -16.651 1.00 94.56 70 MET A C 1
ATOM 544 O O . MET A 1 70 ? 2.540 -6.780 -17.729 1.00 94.56 70 MET A O 1
ATOM 548 N N . ALA A 1 71 ? 3.477 -8.265 -16.342 1.00 94.56 71 ALA A N 1
ATOM 549 C CA . ALA A 1 71 ? 3.489 -9.361 -17.313 1.00 94.56 71 ALA A CA 1
ATOM 550 C C . ALA A 1 71 ? 2.282 -10.301 -17.196 1.00 94.56 71 ALA A C 1
ATOM 552 O O . ALA A 1 71 ? 2.050 -11.101 -18.102 1.00 94.56 71 ALA A O 1
ATOM 553 N N . CYS A 1 72 ? 1.520 -10.228 -16.103 1.00 95.81 72 CYS A N 1
ATOM 554 C CA . CYS A 1 72 ? 0.349 -11.072 -15.890 1.00 95.81 72 CYS A CA 1
ATOM 555 C C . CYS A 1 72 ? -0.952 -10.292 -16.106 1.00 95.81 72 CYS A C 1
ATOM 557 O O . CYS A 1 72 ? -1.042 -9.091 -15.856 1.00 95.81 72 CYS A O 1
ATOM 559 N N . GLU A 1 73 ? -2.001 -11.003 -16.517 1.00 94.25 73 GLU A N 1
ATOM 560 C CA . GLU A 1 73 ? -3.347 -10.457 -16.689 1.00 94.25 73 GLU A CA 1
ATOM 561 C C . GLU A 1 73 ? -4.410 -11.423 -16.162 1.00 94.25 73 GLU A C 1
ATOM 563 O O . GLU A 1 73 ? -4.134 -12.582 -15.850 1.00 94.25 73 GLU A O 1
ATOM 568 N N . GLY A 1 74 ? -5.650 -10.943 -16.044 1.00 93.94 74 GLY A N 1
ATOM 569 C CA . GLY A 1 74 ? -6.772 -11.778 -15.613 1.00 93.94 74 GLY A CA 1
ATOM 570 C C . GLY A 1 74 ? -6.534 -12.422 -14.241 1.00 93.94 74 GLY A C 1
ATOM 571 O O . GLY A 1 74 ? -6.164 -11.734 -13.288 1.00 93.94 74 GLY A O 1
ATOM 572 N N . GLY A 1 75 ? -6.773 -13.732 -14.142 1.00 94.31 75 GLY A N 1
ATOM 573 C CA . GLY A 1 75 ? -6.588 -14.497 -12.903 1.00 94.31 75 GLY A CA 1
ATOM 574 C C . GLY A 1 75 ? -5.127 -14.703 -12.494 1.00 94.31 75 GLY A C 1
ATOM 575 O O . GLY A 1 75 ? -4.868 -14.902 -11.311 1.00 94.31 75 GLY A O 1
ATOM 576 N N . ASP A 1 76 ? -4.184 -14.600 -13.434 1.00 96.19 76 ASP A N 1
ATOM 577 C CA . ASP A 1 76 ? -2.754 -14.809 -13.168 1.00 96.19 76 ASP A CA 1
ATOM 578 C C . ASP A 1 76 ? -2.096 -13.566 -12.544 1.00 96.19 76 ASP A C 1
ATOM 580 O O . ASP A 1 76 ? -1.035 -13.647 -11.918 1.00 96.19 76 ASP A O 1
ATOM 584 N N . ARG A 1 77 ? -2.731 -12.394 -12.686 1.00 96.56 77 ARG A N 1
ATOM 585 C CA . ARG A 1 77 ? -2.308 -11.167 -12.003 1.00 96.56 77 ARG A CA 1
ATOM 586 C C . ARG A 1 77 ? -2.860 -11.148 -10.584 1.00 96.56 77 ARG A C 1
ATOM 588 O O . ARG A 1 77 ? -4.050 -10.891 -10.380 1.00 96.56 77 ARG A O 1
ATOM 595 N N . VAL A 1 78 ? -1.981 -11.391 -9.622 1.00 96.31 78 VAL A N 1
ATOM 596 C CA . VAL A 1 78 ? -2.292 -11.488 -8.193 1.00 96.31 78 VAL A CA 1
ATOM 597 C C . VAL A 1 78 ? -1.891 -10.230 -7.419 1.00 96.31 78 VAL A C 1
ATOM 599 O O . VAL A 1 78 ? -2.587 -9.863 -6.478 1.00 96.31 78 VAL A O 1
ATOM 602 N N . GLU A 1 79 ? -0.850 -9.520 -7.855 1.00 97.06 79 GLU A N 1
ATOM 603 C CA . GLU A 1 79 ? -0.409 -8.248 -7.280 1.00 97.06 79 GLU A CA 1
ATOM 604 C C . GLU A 1 79 ? -1.328 -7.123 -7.766 1.00 97.06 79 GLU A C 1
ATOM 606 O O . GLU A 1 79 ? -1.311 -6.712 -8.931 1.00 97.06 79 GLU A O 1
ATOM 611 N N . ARG A 1 80 ? -2.207 -6.671 -6.871 1.00 96.81 80 ARG A N 1
ATOM 612 C CA . ARG A 1 80 ? -3.305 -5.741 -7.168 1.00 96.81 80 ARG A CA 1
ATOM 613 C C . ARG A 1 80 ? -3.431 -4.697 -6.068 1.00 96.81 80 ARG A C 1
ATOM 615 O O . ARG A 1 80 ? -4.495 -4.562 -5.471 1.00 96.81 80 ARG A O 1
ATOM 622 N N . HIS A 1 81 ? -2.332 -3.993 -5.807 1.00 97.62 81 HIS A N 1
ATOM 623 C CA . HIS A 1 81 ? -2.317 -2.896 -4.844 1.00 97.62 81 HIS A CA 1
ATOM 624 C C . HIS A 1 81 ? -3.379 -1.852 -5.203 1.00 97.62 81 HIS A C 1
ATOM 626 O O . HIS A 1 81 ? -3.674 -1.607 -6.383 1.00 97.62 81 HIS A O 1
ATOM 632 N N . GLU A 1 82 ? -3.951 -1.267 -4.162 1.00 97.19 82 GLU A N 1
ATOM 633 C CA . GLU A 1 82 ? -4.987 -0.252 -4.240 1.00 97.19 82 GLU A CA 1
ATOM 634 C C . GLU A 1 82 ? -4.689 0.844 -3.223 1.00 97.19 82 GLU A C 1
ATOM 636 O O . GLU A 1 82 ? -4.111 0.596 -2.167 1.00 97.19 82 GLU A O 1
ATOM 641 N N . THR A 1 83 ? -5.117 2.059 -3.535 1.00 97.06 83 THR A N 1
ATOM 642 C CA . THR A 1 83 ? -4.895 3.229 -2.691 1.00 97.06 83 THR A CA 1
ATOM 643 C C . THR A 1 83 ? -5.707 3.164 -1.400 1.00 97.06 83 THR A C 1
ATOM 645 O O . THR A 1 83 ? -6.746 2.496 -1.301 1.00 97.06 83 THR A O 1
ATOM 648 N N . LEU A 1 84 ? -5.316 3.970 -0.418 1.00 96.12 84 LEU A N 1
ATOM 649 C CA . LEU A 1 84 ? -6.038 4.150 0.835 1.00 96.12 84 LEU A CA 1
ATOM 650 C C . LEU A 1 84 ? -7.503 4.545 0.603 1.00 96.12 84 LEU A C 1
ATOM 652 O O . LEU A 1 84 ? -8.393 4.114 1.339 1.00 96.12 84 LEU A O 1
ATOM 656 N N . SER A 1 85 ? -7.785 5.356 -0.421 1.00 96.12 85 SER A N 1
ATOM 657 C CA . SER A 1 85 ? -9.157 5.750 -0.759 1.00 96.12 85 SER A CA 1
ATOM 658 C C . SER A 1 85 ? -9.993 4.572 -1.268 1.00 96.12 85 SER A C 1
ATOM 660 O O . SER A 1 85 ? -11.150 4.429 -0.863 1.00 96.12 85 SER A O 1
ATOM 662 N N . GLN A 1 86 ? -9.413 3.689 -2.083 1.00 97.38 86 GLN A N 1
ATOM 663 C CA . GLN A 1 86 ? -10.068 2.463 -2.544 1.00 97.38 86 GLN A CA 1
ATOM 664 C C . GLN A 1 86 ? -10.308 1.493 -1.380 1.00 97.38 86 GLN A C 1
ATOM 666 O O . GLN A 1 86 ? -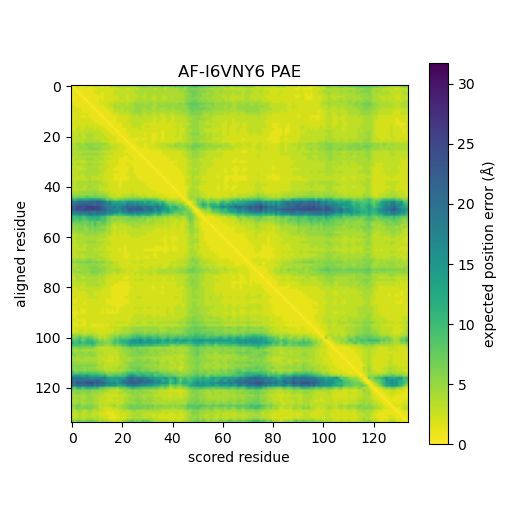11.423 0.989 -1.215 1.00 97.38 86 GLN A O 1
ATOM 671 N N . TRP A 1 87 ? -9.309 1.296 -0.516 1.00 97.19 87 TRP A N 1
ATOM 672 C CA . TRP A 1 87 ? -9.441 0.465 0.682 1.00 97.19 87 TRP A CA 1
ATOM 673 C 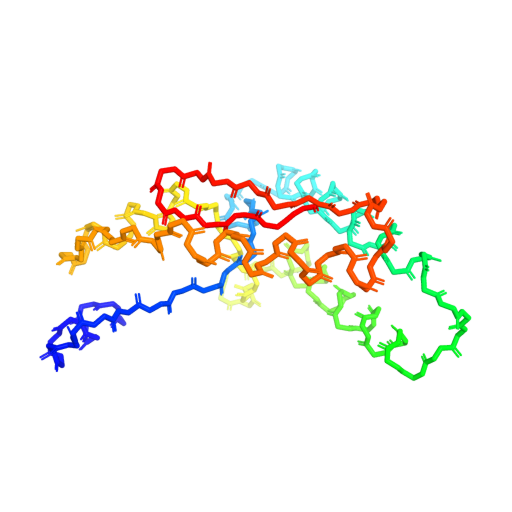C . TRP A 1 87 ? -10.505 0.981 1.649 1.00 97.19 87 TRP A C 1
ATOM 675 O O . TRP A 1 87 ? -11.307 0.190 2.152 1.00 97.19 87 TRP A O 1
ATOM 685 N N . ARG A 1 88 ? -10.597 2.300 1.854 1.00 95.81 88 ARG A N 1
ATOM 686 C CA . ARG A 1 88 ? -11.694 2.913 2.621 1.00 95.81 88 ARG A CA 1
ATOM 687 C C . ARG A 1 88 ? -13.055 2.574 2.034 1.00 95.81 88 ARG A C 1
ATOM 689 O O . ARG A 1 88 ? -13.921 2.118 2.774 1.00 95.81 88 ARG A O 1
ATOM 696 N N . GLY A 1 89 ? -13.223 2.723 0.720 1.00 96.75 89 GLY A N 1
ATOM 697 C CA . GLY A 1 89 ? -14.470 2.369 0.041 1.00 96.75 89 GLY A CA 1
ATOM 698 C C . GLY A 1 89 ? -14.849 0.896 0.222 1.00 96.75 89 GLY A C 1
ATOM 699 O O . GLY A 1 89 ? -16.014 0.578 0.460 1.00 96.75 89 GLY A O 1
ATOM 700 N N . ARG A 1 90 ? -13.869 -0.018 0.178 1.00 97.25 90 ARG A N 1
ATOM 701 C CA . ARG A 1 90 ? -14.094 -1.455 0.418 1.00 97.25 90 ARG A CA 1
ATOM 702 C C . ARG A 1 90 ? -14.512 -1.758 1.852 1.00 97.25 90 ARG A C 1
ATOM 704 O O . ARG A 1 90 ? -15.402 -2.583 2.059 1.00 97.25 90 ARG A O 1
ATOM 711 N N . MET A 1 91 ? -13.865 -1.122 2.825 1.00 97.12 91 MET A N 1
ATOM 712 C CA . MET A 1 91 ? -14.168 -1.299 4.245 1.00 97.12 91 MET A CA 1
ATOM 713 C C . MET A 1 91 ? -15.564 -0.775 4.582 1.00 97.12 91 MET A C 1
ATOM 715 O O . MET A 1 91 ? -16.350 -1.503 5.189 1.00 97.12 91 MET A O 1
ATOM 719 N N . ASP A 1 92 ? -15.894 0.421 4.098 1.00 96.50 92 ASP A N 1
ATOM 720 C CA . ASP A 1 92 ? -17.215 1.035 4.250 1.00 96.50 92 ASP A CA 1
ATOM 721 C C . ASP A 1 92 ? -18.313 0.171 3.611 1.00 96.50 92 ASP A C 1
ATOM 723 O O . ASP A 1 92 ? -19.277 -0.223 4.267 1.00 96.50 92 ASP A O 1
ATOM 727 N N . SER A 1 93 ? -18.098 -0.283 2.371 1.00 97.56 93 SER A N 1
ATOM 728 C CA . SER A 1 93 ? -19.031 -1.183 1.669 1.00 97.56 93 SER A CA 1
ATOM 729 C C . SER A 1 93 ? -19.239 -2.527 2.384 1.00 97.56 93 SER A C 1
ATOM 731 O O . SER A 1 93 ? -20.262 -3.185 2.199 1.00 97.56 93 SER A O 1
ATOM 733 N N . ALA A 1 94 ? -18.273 -2.963 3.198 1.00 97.50 94 ALA A N 1
ATOM 734 C CA . ALA A 1 94 ? -18.374 -4.167 4.021 1.00 97.50 94 ALA A CA 1
ATOM 735 C C . ALA A 1 94 ? -18.950 -3.903 5.429 1.00 97.50 94 ALA A C 1
ATOM 737 O O . ALA A 1 94 ? -19.064 -4.839 6.228 1.00 97.50 94 ALA A O 1
ATOM 738 N N . GLY A 1 95 ? -19.334 -2.659 5.730 1.00 96.56 95 GLY A N 1
ATOM 739 C CA . GLY A 1 95 ? -19.936 -2.236 6.992 1.00 96.56 95 GLY A CA 1
ATOM 740 C C . GLY A 1 95 ? -18.929 -2.041 8.124 1.00 96.56 95 GLY A C 1
ATOM 741 O O . GLY A 1 95 ? -19.276 -2.258 9.288 1.00 96.56 95 GLY A O 1
ATOM 742 N N . PHE A 1 96 ? -17.668 -1.731 7.818 1.00 97.19 96 PHE A N 1
ATOM 743 C CA . PHE A 1 96 ? -16.684 -1.314 8.816 1.00 97.19 96 PHE A CA 1
ATOM 744 C C . PHE A 1 96 ? -16.637 0.204 8.925 1.00 97.19 96 PHE A C 1
ATOM 746 O O . PHE A 1 96 ? -16.558 0.896 7.917 1.00 97.19 96 PHE A O 1
ATOM 753 N N . ASP A 1 97 ? -16.586 0.693 10.160 1.00 94.50 97 ASP A N 1
ATOM 754 C CA . ASP 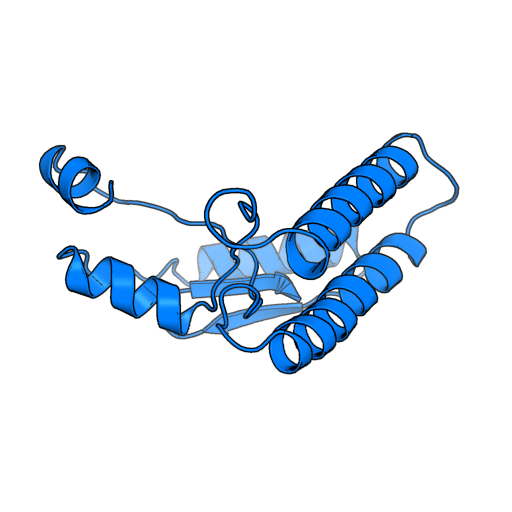A 1 97 ? -16.401 2.109 10.448 1.00 94.50 97 ASP A CA 1
ATOM 755 C C . ASP A 1 97 ? -14.910 2.410 10.676 1.00 94.50 97 ASP A C 1
ATOM 757 O O . ASP A 1 97 ? -14.214 1.609 11.319 1.00 94.50 97 ASP A O 1
ATOM 761 N N . PRO A 1 98 ? -14.390 3.546 10.177 1.00 92.94 98 PRO A N 1
ATOM 762 C CA . PRO A 1 98 ? -13.008 3.937 10.410 1.00 92.94 98 PRO A CA 1
ATOM 763 C C . PRO A 1 98 ? -12.769 4.268 11.887 1.00 92.94 98 PRO A C 1
ATOM 765 O O . PRO A 1 98 ? -13.600 4.878 12.560 1.00 92.94 98 PRO A O 1
ATOM 768 N N . VAL A 1 99 ? -11.586 3.905 12.382 1.00 92.12 99 VAL A N 1
ATOM 769 C CA . VAL A 1 99 ? -11.129 4.231 13.737 1.00 92.12 99 VAL A CA 1
ATOM 770 C C . VAL A 1 99 ? -9.794 4.955 13.638 1.00 92.12 99 VAL A C 1
ATOM 772 O O . VAL A 1 99 ? -8.876 4.479 12.975 1.00 92.12 99 VAL A O 1
ATOM 775 N N . HIS A 1 100 ? -9.677 6.097 14.315 1.00 88.62 100 HIS A N 1
ATOM 776 C CA . HIS A 1 100 ? -8.425 6.844 14.368 1.00 88.62 100 HIS A CA 1
ATOM 777 C C . HIS A 1 100 ? -7.374 6.076 15.177 1.00 88.62 100 HIS A C 1
ATOM 779 O O . HIS A 1 100 ? -7.607 5.734 16.337 1.00 88.62 100 HIS A O 1
ATOM 785 N N . LEU A 1 101 ? -6.188 5.879 14.593 1.00 83.75 101 LEU A N 1
ATOM 786 C CA . LEU A 1 101 ? -5.018 5.293 15.267 1.00 83.75 101 LEU A CA 1
ATOM 787 C C . LEU A 1 101 ? -4.551 6.106 16.495 1.00 83.75 101 LEU A C 1
ATOM 789 O O . LEU A 1 101 ? -3.894 5.572 17.389 1.00 83.75 101 LEU A O 1
ATOM 793 N N . GLY A 1 102 ? -4.939 7.383 16.569 1.00 78.75 102 GLY A N 1
ATOM 794 C CA . GLY A 1 102 ? -4.628 8.289 17.670 1.00 78.75 102 GLY A CA 1
ATOM 795 C C . GLY A 1 102 ? -3.205 8.852 17.606 1.00 78.75 102 GLY A C 1
ATOM 796 O O . GLY A 1 102 ? -2.307 8.305 16.967 1.00 78.75 102 GLY A O 1
ATOM 797 N N . SER A 1 103 ? -2.976 9.958 18.319 1.00 80.94 103 SER A N 1
ATOM 798 C CA . SER A 1 103 ? -1.712 10.713 18.251 1.00 80.94 103 SER A CA 1
ATOM 799 C C . SER A 1 103 ? -0.490 9.951 18.782 1.00 80.94 103 SER A C 1
ATOM 801 O O . SER A 1 103 ? 0.642 10.298 18.451 1.00 80.94 103 SER A O 1
ATOM 803 N N . ASN A 1 104 ? -0.689 8.900 19.584 1.00 88.38 104 ASN A N 1
ATOM 804 C CA . ASN A 1 104 ? 0.406 8.072 20.092 1.00 88.38 104 ASN A CA 1
ATOM 805 C C . ASN A 1 104 ? 1.034 7.203 18.998 1.00 88.38 104 ASN A C 1
ATOM 807 O O . ASN A 1 104 ? 2.256 7.083 18.970 1.00 88.38 104 ASN A O 1
ATOM 811 N N . ALA A 1 105 ? 0.228 6.642 18.091 1.00 89.25 105 ALA A N 1
ATOM 812 C CA . ALA A 1 105 ? 0.732 5.819 16.995 1.00 89.25 105 ALA A CA 1
ATOM 813 C C . ALA A 1 105 ? 1.610 6.647 16.045 1.00 89.25 105 ALA A C 1
ATOM 815 O O . ALA A 1 105 ? 2.720 6.236 15.719 1.00 89.25 105 ALA A O 1
ATOM 816 N N . PHE A 1 106 ? 1.160 7.860 15.697 1.00 90.06 106 PHE A N 1
ATOM 817 C CA . PHE A 1 106 ? 1.953 8.809 14.913 1.00 90.06 106 PHE A CA 1
ATOM 818 C C . PHE A 1 106 ? 3.301 9.103 15.586 1.00 90.06 106 PHE A C 1
ATOM 820 O O . PHE A 1 106 ? 4.348 8.915 14.977 1.00 90.06 106 PHE A O 1
ATOM 827 N N . LYS A 1 107 ? 3.293 9.472 16.877 1.00 91.00 107 LYS A N 1
ATOM 828 C CA . LYS A 1 107 ? 4.524 9.762 17.635 1.00 91.00 107 LYS A CA 1
ATOM 829 C C . LYS A 1 107 ? 5.488 8.578 17.676 1.00 91.00 107 LYS A C 1
ATOM 831 O O . LYS A 1 107 ? 6.693 8.780 17.563 1.00 91.00 107 LYS A O 1
AT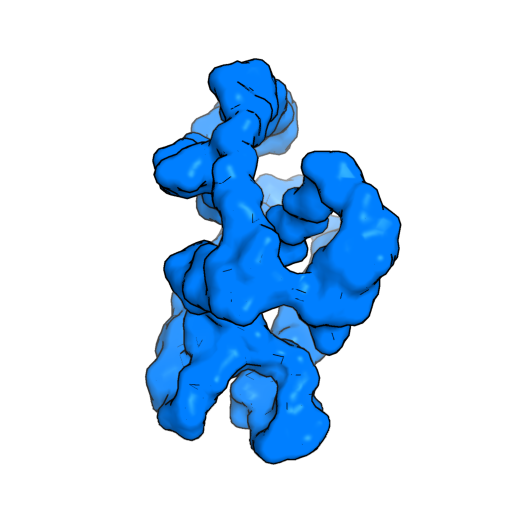OM 836 N N . GLN A 1 108 ? 4.973 7.362 17.855 1.00 92.12 108 GLN A N 1
ATOM 837 C CA . GLN A 1 108 ? 5.791 6.150 17.855 1.00 92.12 108 GLN A CA 1
ATOM 838 C C . GLN A 1 108 ? 6.428 5.907 16.485 1.00 92.12 108 GLN A C 1
ATOM 840 O O . GLN A 1 108 ? 7.628 5.654 16.417 1.00 92.12 108 GLN A O 1
ATOM 845 N N . ALA A 1 109 ? 5.662 6.048 15.403 1.00 91.06 109 ALA A N 1
ATOM 846 C CA . ALA A 1 109 ? 6.175 5.891 14.047 1.00 91.06 109 ALA A CA 1
ATOM 847 C C . ALA A 1 109 ? 7.233 6.961 13.712 1.00 91.06 109 ALA A C 1
ATOM 849 O O . ALA A 1 109 ? 8.314 6.628 13.232 1.00 91.06 109 ALA A O 1
ATOM 850 N N . SER A 1 110 ? 6.987 8.230 14.061 1.00 90.12 110 SER A N 1
ATOM 851 C CA . SER A 1 110 ? 7.971 9.309 13.889 1.00 90.12 110 SER A CA 1
ATOM 852 C C . SER A 1 110 ? 9.250 9.072 14.698 1.00 90.12 110 SER A C 1
ATOM 854 O O . SER A 1 110 ? 10.345 9.339 14.210 1.00 90.12 110 SER A O 1
ATOM 856 N N . MET A 1 111 ? 9.131 8.556 15.926 1.00 91.38 111 MET A N 1
ATOM 857 C CA . MET A 1 111 ? 10.287 8.220 16.760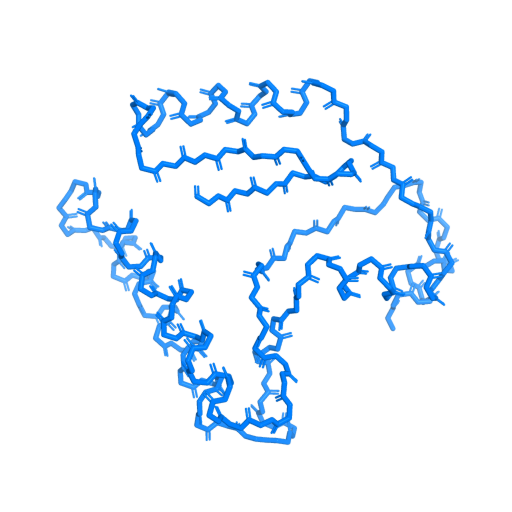 1.00 91.38 111 MET A CA 1
ATOM 858 C C . MET A 1 111 ? 11.124 7.096 16.143 1.00 91.38 111 MET A C 1
ATOM 860 O O . MET A 1 111 ? 12.347 7.195 16.140 1.00 91.38 111 MET A O 1
ATOM 864 N N . LEU A 1 112 ? 10.488 6.053 15.598 1.00 90.50 112 LEU A N 1
ATOM 865 C CA . LEU A 1 112 ? 11.194 4.973 14.904 1.00 90.50 112 LEU A CA 1
ATOM 866 C C . LEU A 1 112 ? 11.977 5.509 13.699 1.00 90.50 112 LEU A C 1
ATOM 868 O O . LEU A 1 112 ? 13.160 5.205 13.571 1.00 90.50 112 LEU A O 1
ATOM 872 N N . LEU A 1 113 ? 11.369 6.364 12.871 1.00 88.88 113 LEU A N 1
ATOM 873 C CA . LEU A 1 113 ? 12.079 6.969 11.740 1.00 88.88 113 LEU A CA 1
ATOM 874 C C . LEU A 1 113 ? 13.285 7.806 12.181 1.00 88.88 113 LEU A C 1
ATOM 876 O O . LEU A 1 113 ? 14.357 7.689 11.594 1.00 88.88 113 LEU A O 1
ATOM 880 N N . ALA A 1 114 ? 13.149 8.597 13.247 1.00 86.50 114 ALA A N 1
ATOM 881 C CA . ALA A 1 114 ? 14.261 9.385 13.774 1.00 86.50 114 ALA A CA 1
ATOM 882 C C . ALA A 1 114 ? 15.434 8.511 14.261 1.00 86.50 114 ALA A C 1
ATOM 884 O O . ALA A 1 114 ? 16.589 8.909 14.131 1.00 86.50 114 ALA A O 1
ATOM 885 N N . LEU A 1 115 ? 15.148 7.323 14.809 1.00 85.94 115 LEU A N 1
ATOM 886 C CA . LEU A 1 115 ? 16.166 6.394 15.307 1.00 85.94 115 LEU A CA 1
ATOM 887 C C . LEU A 1 115 ? 16.868 5.614 14.188 1.00 85.94 115 LEU A C 1
ATOM 889 O O . LEU A 1 115 ? 18.075 5.406 14.273 1.00 85.94 115 LEU A O 1
ATOM 893 N N . PHE A 1 116 ? 16.124 5.162 13.174 1.00 75.50 116 PHE A N 1
ATOM 894 C CA . PHE A 1 116 ? 16.637 4.228 12.163 1.00 75.50 116 PHE A CA 1
ATOM 895 C C . PHE A 1 116 ? 17.041 4.891 10.843 1.00 75.50 116 PHE A C 1
ATOM 897 O O . PHE A 1 116 ? 17.971 4.415 10.202 1.00 75.50 116 PHE A O 1
ATOM 904 N N . ALA A 1 117 ? 16.387 5.985 10.452 1.00 68.88 117 ALA A N 1
ATOM 905 C CA . ALA A 1 117 ? 16.668 6.695 9.201 1.00 68.88 117 ALA A CA 1
ATOM 906 C C . ALA A 1 117 ? 17.437 8.011 9.417 1.00 68.88 117 ALA A C 1
ATOM 908 O O . ALA A 1 117 ? 17.618 8.789 8.487 1.00 68.88 117 ALA A O 1
ATOM 909 N N . GLY A 1 118 ? 17.832 8.325 10.659 1.00 65.56 118 GLY A N 1
ATOM 910 C CA . GLY A 1 118 ? 18.466 9.607 10.992 1.00 65.56 118 GLY A CA 1
ATOM 911 C C . GLY A 1 118 ? 17.582 10.833 10.719 1.00 65.56 118 GLY A C 1
ATOM 912 O O . GLY A 1 118 ? 18.072 11.958 10.775 1.00 65.56 118 GLY A O 1
ATOM 913 N N . GLY A 1 119 ? 16.289 10.622 10.441 1.00 61.75 119 GLY A N 1
ATOM 914 C CA . GLY A 1 119 ? 15.344 11.664 10.045 1.00 61.75 119 GLY A CA 1
ATOM 915 C C . GLY A 1 119 ? 15.429 12.110 8.581 1.00 61.75 119 GLY A C 1
ATOM 916 O O . GLY A 1 119 ? 14.803 13.117 8.261 1.00 61.75 119 GLY A O 1
ATOM 917 N N . ASP A 1 120 ? 16.164 11.401 7.718 1.00 72.19 120 ASP A N 1
ATOM 918 C CA . ASP A 1 120 ? 16.281 11.729 6.291 1.00 72.19 120 ASP A CA 1
ATOM 919 C C . ASP A 1 120 ? 15.644 10.638 5.407 1.00 72.19 120 ASP A C 1
ATOM 921 O O . ASP A 1 120 ? 15.594 9.465 5.779 1.00 72.19 120 ASP A O 1
ATOM 925 N N . GLY A 1 121 ? 15.104 11.027 4.253 1.00 81.88 121 GLY A N 1
ATOM 926 C CA . GLY A 1 121 ? 14.527 10.125 3.244 1.00 81.88 121 GLY A CA 1
ATOM 927 C C . GLY A 1 121 ? 13.126 9.550 3.515 1.00 81.88 121 GLY A C 1
ATOM 928 O O . GLY A 1 121 ? 12.401 9.338 2.552 1.00 81.88 121 GLY A O 1
ATOM 929 N N . TYR A 1 122 ? 12.712 9.349 4.774 1.00 88.62 122 TYR A N 1
ATOM 930 C CA . TYR A 1 122 ? 11.386 8.798 5.119 1.00 88.62 122 TYR A CA 1
ATOM 931 C C . TYR A 1 122 ? 10.513 9.774 5.914 1.00 88.62 122 TYR A C 1
ATOM 933 O O . TYR A 1 122 ? 10.991 10.509 6.785 1.00 88.62 122 TYR A O 1
ATOM 941 N N . ARG A 1 123 ? 9.196 9.714 5.705 1.00 90.50 123 ARG A N 1
ATOM 942 C CA . ARG A 1 123 ? 8.193 10.516 6.407 1.00 90.50 123 ARG A CA 1
ATOM 943 C C . ARG A 1 123 ? 6.948 9.705 6.752 1.00 90.50 123 ARG A C 1
ATOM 945 O O . ARG A 1 123 ? 6.445 8.913 5.965 1.00 90.50 123 ARG A O 1
ATOM 952 N N . VAL A 1 124 ? 6.396 9.981 7.935 1.00 92.31 124 VAL A N 1
ATOM 953 C CA . VAL A 1 124 ? 5.051 9.527 8.311 1.00 92.31 124 VAL A CA 1
ATOM 954 C C . VAL A 1 124 ? 4.076 10.690 8.208 1.00 92.31 124 VAL A C 1
ATOM 956 O O . VAL A 1 124 ? 4.336 11.778 8.729 1.00 92.31 124 VAL A O 1
ATOM 959 N N . GLU A 1 125 ? 2.932 10.445 7.583 1.00 92.44 125 GLU A N 1
ATOM 960 C CA . GLU A 1 125 ? 1.826 11.390 7.485 1.00 92.44 125 GLU A CA 1
ATOM 961 C C . GLU A 1 125 ? 0.544 10.786 8.062 1.00 92.44 125 GLU A C 1
ATOM 963 O O . GLU A 1 125 ? 0.268 9.595 7.915 1.00 92.44 125 GLU A O 1
ATOM 968 N N . GLU A 1 126 ? -0.255 11.615 8.735 1.00 91.56 126 GLU A N 1
ATOM 969 C CA . GLU A 1 126 ? -1.616 11.242 9.111 1.00 91.56 126 GLU A CA 1
ATOM 970 C C . GLU A 1 126 ? -2.576 11.660 7.997 1.00 91.56 126 GLU A C 1
ATOM 972 O O . GLU A 1 126 ? -2.642 12.826 7.613 1.00 91.56 126 GLU A O 1
ATOM 977 N N . ASN A 1 127 ? -3.364 10.707 7.512 1.00 90.38 127 ASN A N 1
ATOM 978 C CA . ASN A 1 127 ? -4.398 10.935 6.518 1.00 90.38 127 ASN A CA 1
ATOM 979 C C . ASN A 1 127 ? -5.715 10.415 7.083 1.00 90.38 127 ASN A C 1
ATOM 981 O O . ASN A 1 127 ? -5.917 9.206 7.114 1.00 90.38 127 ASN A O 1
ATOM 985 N N . ASN A 1 128 ? -6.610 11.297 7.539 1.00 87.69 128 ASN A N 1
ATOM 986 C CA . ASN A 1 128 ? -7.965 10.963 8.012 1.00 87.69 128 ASN A CA 1
ATOM 987 C C . ASN A 1 128 ? -8.027 9.723 8.937 1.00 87.69 128 ASN A C 1
ATOM 989 O O . ASN A 1 128 ? -8.811 8.802 8.709 1.00 87.69 128 ASN A O 1
ATOM 993 N N . GLY A 1 129 ? -7.169 9.680 9.962 1.00 86.75 129 GLY A N 1
ATOM 994 C CA . GLY A 1 129 ? -7.115 8.586 10.940 1.00 86.75 129 GLY A CA 1
ATOM 995 C C . GLY A 1 129 ? -6.286 7.364 10.541 1.00 86.75 129 GLY A C 1
ATOM 996 O O . GLY A 1 129 ? -6.139 6.462 11.364 1.00 86.75 129 GLY A O 1
ATOM 997 N N . SER A 1 130 ? -5.721 7.351 9.333 1.00 92.69 130 SER A N 1
ATOM 998 C CA . SER A 1 130 ? -4.739 6.371 8.854 1.00 92.69 130 SER A CA 1
ATOM 999 C C . SER A 1 130 ? -3.328 6.962 8.898 1.00 92.69 130 SER A C 1
ATOM 1001 O O . SER A 1 130 ? -3.167 8.180 8.830 1.00 92.69 130 SER A O 1
ATOM 1003 N N . LEU A 1 131 ? -2.311 6.107 8.996 1.00 94.31 131 LEU A N 1
ATOM 1004 C CA . LEU A 1 131 ? -0.906 6.506 8.892 1.00 94.31 131 LEU A CA 1
ATOM 1005 C C . LEU A 1 131 ? -0.346 6.053 7.548 1.00 94.31 131 LEU A C 1
ATOM 1007 O O . LEU A 1 131 ? -0.558 4.908 7.155 1.00 94.31 131 LEU A O 1
ATOM 1011 N N . MET A 1 132 ? 0.365 6.948 6.872 1.00 94.12 132 MET A N 1
ATOM 1012 C CA . MET A 1 132 ? 1.062 6.683 5.618 1.00 94.12 132 MET A CA 1
ATOM 1013 C C . MET A 1 132 ? 2.561 6.820 5.853 1.00 94.12 132 MET A C 1
ATOM 1015 O O . MET A 1 132 ? 2.987 7.780 6.492 1.00 94.12 132 MET A O 1
ATOM 1019 N N . LEU A 1 133 ? 3.334 5.853 5.362 1.00 92.81 133 LEU A N 1
ATOM 1020 C CA . LEU A 1 133 ? 4.792 5.892 5.338 1.00 92.81 133 LEU A CA 1
ATOM 1021 C C . LEU A 1 133 ? 5.227 6.071 3.886 1.00 92.81 133 LEU A C 1
ATOM 1023 O O . LEU A 1 133 ? 4.781 5.312 3.026 1.00 92.81 133 LEU A O 1
ATOM 1027 N N . GLY A 1 134 ? 6.087 7.052 3.648 1.00 89.75 134 GLY A N 1
ATOM 1028 C CA . GLY A 1 134 ? 6.739 7.295 2.367 1.00 89.75 134 GLY A CA 1
ATOM 1029 C C . GLY A 1 134 ? 8.108 7.905 2.560 1.00 89.75 134 GLY A C 1
ATOM 1030 O O . GLY A 1 134 ? 8.562 7.957 3.727 1.00 89.75 134 GLY A O 1
#

Organism: Pyrus pyrifolia (NCBI:txid3767)

Solvent-accessible surface area (backbone atoms only — not comparable to full-atom values): 8088 Å² total; per-residue (Å²): 107,63,55,60,52,51,71,71,62,64,93,76,86,89,86,88,79,59,82,37,59,44,58,57,91,51,64,68,60,25,49,56,45,47,51,56,55,48,50,55,53,51,58,64,54,68,77,49,92,65,99,43,74,68,53,57,52,47,53,54,51,52,51,52,47,52,48,28,52,71,76,35,57,78,88,70,33,72,56,55,36,48,33,68,70,56,52,48,53,54,39,46,77,44,73,47,80,91,68,64,67,53,76,64,51,55,52,52,53,50,50,50,42,45,72,75,46,73,61,51,94,59,47,75,45,81,54,96,46,42,80,45,80,80

Radius of gyration: 17.08 Å; Cα contacts (8 Å, |Δi|>4): 111; chains: 1; bounding box: 46×26×40 Å

Foldseek 3Di:
DLLVVVVVVDPDDDDDFQAFQLQDPDLVRNLVRLVVSVVLVVVVLVLDDDDDPVSVVVVVVSVVLNCLSRVDDDPSNPNGGDHPVVVVVVCVVSPHDADAPDPVVQVVVQVVCCVPVVVPSWDWDDDPRDIDID

Mean predicted aligned error: 4.42 Å